Protein AF-A0A963K0U2-F1 (afdb_monomer)

Secondary structure (DSSP, 8-state):
-PPPP-HHHHHHHHHHHHHHHHHHHHHHHHHHSPPPHHHHHHHHHHHHHHHHHHHHHHHHHHHHHHHTS-HHHHIIIIIHHHHHHHHHHHHHHHHHHHHTGGG-SSPPPTTHHHHTTTS--GGGHHHHHHHHHHHHHHHHTTS-HHHHHHHHHHHHHHS----S--

Solvent-accessible surface area (backbone atoms only — not comparable to full-atom values): 9719 Å² total; per-residue (Å²): 129,86,76,81,78,58,64,70,59,54,49,51,52,50,51,31,52,52,38,53,54,50,40,54,49,51,52,52,45,38,72,77,51,76,58,60,67,72,60,47,48,64,64,38,49,65,36,72,67,45,32,58,58,52,49,50,50,58,51,51,66,59,39,61,66,48,60,71,45,58,68,70,56,28,40,63,76,50,48,47,59,46,51,48,53,44,51,55,50,45,52,51,51,50,52,49,41,61,74,43,29,92,79,44,100,56,84,59,64,89,62,51,81,80,44,34,93,82,52,46,63,78,81,47,40,59,48,53,52,47,55,49,50,55,51,49,53,46,65,49,67,83,49,57,68,68,59,55,50,50,52,53,51,49,57,54,61,72,68,62,88,93,79,86,85,128

Sequence (166 aa):
MAQARVAWADLAKGLTIVLVVFGHAVDGVNTAVPLEPWLFDALKLPFGQFRMPLFFFVTGLFAAGSVRRAWPEFADRTLLPLVWVFLVWNVLQYAARMTFAGFANHPADPLEILYFSVQPINVTWFLWALILLYALLRVGRDMPPALLAALTASLAATTLPIDHYA

Nearest PDB structures (foldseek):
  6tfj-assembly1_D  TM=2.235E-01  e=9.831E+00  Bacillus thuringiensis

pLDDT: mean 78.72, std 12.32, range [35.28, 96.0]

Structure (mmCIF, N/CA/C/O backbone):
data_AF-A0A963K0U2-F1
#
_entry.id   AF-A0A963K0U2-F1
#
loop_
_atom_site.group_PDB
_atom_site.id
_atom_site.type_symbol
_atom_site.label_atom_id
_atom_site.label_alt_id
_atom_site.label_comp_id
_atom_site.label_asym_id
_atom_site.label_entity_id
_atom_site.label_seq_id
_atom_site.pdbx_PDB_ins_code
_atom_site.Cartn_x
_atom_site.Cartn_y
_atom_site.Cartn_z
_atom_site.occupancy
_atom_site.B_iso_or_equiv
_atom_site.auth_seq_id
_atom_site.auth_comp_id
_atom_site.auth_asym_id
_atom_site.auth_atom_id
_atom_site.pdbx_PDB_model_num
ATOM 1 N N . MET A 1 1 ? -13.407 20.213 14.738 1.00 37.75 1 MET A N 1
ATOM 2 C CA . MET A 1 1 ? -12.057 20.383 15.319 1.00 37.75 1 MET A CA 1
ATOM 3 C C . MET A 1 1 ? -11.079 19.613 14.447 1.00 37.75 1 MET A C 1
ATOM 5 O O . MET A 1 1 ? -11.331 18.442 14.194 1.00 37.75 1 MET A O 1
ATOM 9 N N . ALA A 1 2 ? -10.050 20.267 13.900 1.00 47.12 2 ALA A N 1
ATOM 10 C CA . ALA A 1 2 ? -9.046 19.590 13.081 1.00 47.12 2 ALA A CA 1
ATOM 11 C C . ALA A 1 2 ? -8.286 18.585 13.957 1.00 47.12 2 ALA A C 1
ATOM 13 O O . ALA A 1 2 ? -7.744 18.955 14.997 1.00 47.12 2 ALA A O 1
ATOM 14 N N . GLN A 1 3 ? -8.299 17.311 13.574 1.00 61.84 3 GLN A N 1
ATOM 15 C CA . GLN A 1 3 ? -7.578 16.275 14.300 1.00 61.84 3 GLN A CA 1
ATOM 16 C C . GLN A 1 3 ? -6.075 16.562 14.215 1.00 61.84 3 GLN A C 1
ATOM 18 O O . GLN A 1 3 ? -5.537 16.712 13.117 1.00 61.84 3 GLN A O 1
ATOM 23 N N . ALA A 1 4 ? -5.415 16.690 15.369 1.00 75.06 4 ALA A N 1
ATOM 24 C CA . ALA A 1 4 ? -3.989 16.984 15.433 1.00 75.06 4 ALA A CA 1
ATOM 25 C C . ALA A 1 4 ? -3.201 15.889 14.699 1.00 75.06 4 ALA A C 1
ATOM 27 O O . ALA A 1 4 ? -3.350 14.699 14.991 1.00 75.06 4 ALA A O 1
ATOM 28 N N . ARG A 1 5 ? -2.397 16.291 13.708 1.00 77.38 5 ARG A N 1
ATOM 29 C CA . ARG A 1 5 ? -1.543 15.366 12.959 1.00 77.38 5 ARG A CA 1
ATOM 30 C C . ARG A 1 5 ? -0.448 14.822 13.866 1.00 77.38 5 ARG A C 1
ATOM 32 O O . ARG A 1 5 ? 0.129 15.549 14.672 1.00 77.38 5 ARG A O 1
ATOM 39 N N . VAL A 1 6 ? -0.148 13.540 13.703 1.00 84.94 6 VAL A N 1
ATOM 40 C CA . VAL A 1 6 ? 0.893 12.854 14.465 1.00 84.94 6 VAL A CA 1
ATOM 41 C C . VAL A 1 6 ? 2.186 12.901 13.650 1.00 84.94 6 VAL A C 1
ATOM 43 O O . VAL A 1 6 ? 2.400 12.073 12.769 1.00 84.94 6 VAL A O 1
ATOM 46 N N . ALA A 1 7 ? 3.043 13.885 13.937 1.00 87.69 7 ALA A N 1
ATOM 47 C CA . ALA A 1 7 ? 4.211 14.210 13.110 1.00 87.69 7 ALA A CA 1
ATOM 48 C C . ALA A 1 7 ? 5.183 13.033 12.901 1.00 87.69 7 ALA A C 1
ATOM 50 O O . ALA A 1 7 ? 5.662 12.820 11.790 1.00 87.69 7 ALA A O 1
ATOM 51 N N . TRP A 1 8 ? 5.441 12.227 13.938 1.00 86.69 8 TRP A N 1
ATOM 52 C CA . TRP A 1 8 ? 6.325 11.060 13.815 1.00 86.69 8 TRP A CA 1
ATOM 53 C C . TRP A 1 8 ? 5.750 9.996 12.867 1.00 86.69 8 TRP A C 1
ATOM 55 O O . TRP A 1 8 ? 6.496 9.327 12.155 1.00 86.69 8 TRP A O 1
ATOM 65 N N . ALA A 1 9 ? 4.423 9.853 12.828 1.00 83.00 9 ALA A N 1
ATOM 66 C CA . ALA A 1 9 ? 3.759 8.876 11.977 1.00 83.00 9 ALA A CA 1
ATOM 67 C C . ALA A 1 9 ? 3.776 9.319 10.512 1.00 83.00 9 ALA A C 1
ATOM 69 O O . ALA A 1 9 ? 3.941 8.491 9.615 1.00 83.00 9 ALA A O 1
ATOM 70 N N . ASP A 1 10 ? 3.653 10.623 10.269 1.00 84.50 10 ASP A N 1
ATOM 71 C CA . ASP A 1 10 ? 3.819 11.202 8.938 1.00 84.50 10 ASP A CA 1
ATOM 72 C C . ASP A 1 10 ? 5.275 11.069 8.457 1.00 84.50 10 ASP A C 1
ATOM 74 O O . ASP A 1 10 ? 5.505 10.685 7.309 1.00 84.50 10 ASP A O 1
ATOM 78 N N . LEU A 1 11 ? 6.261 11.263 9.344 1.00 87.81 11 LEU A N 1
ATOM 79 C CA . LEU A 1 11 ? 7.677 11.024 9.044 1.00 87.81 11 LEU A CA 1
ATOM 80 C C . LEU A 1 11 ? 7.949 9.553 8.689 1.00 87.81 11 LEU A C 1
ATOM 82 O O . LEU A 1 11 ? 8.624 9.277 7.701 1.00 87.81 11 LEU A O 1
ATOM 86 N N . ALA A 1 12 ? 7.392 8.605 9.447 1.00 84.56 12 ALA A N 1
ATOM 87 C CA . ALA A 1 12 ? 7.544 7.177 9.172 1.00 84.56 12 ALA A CA 1
ATOM 88 C C . ALA A 1 12 ? 6.934 6.777 7.813 1.00 84.56 12 ALA A C 1
ATOM 90 O O . ALA A 1 12 ? 7.534 6.009 7.057 1.00 84.56 12 ALA A O 1
ATOM 91 N N . LYS A 1 13 ? 5.774 7.342 7.449 1.00 80.94 13 LYS A N 1
ATOM 92 C CA . LYS A 1 13 ? 5.185 7.169 6.107 1.00 80.94 13 LYS A CA 1
ATOM 93 C C . LYS A 1 13 ? 6.073 7.767 5.014 1.00 80.94 13 LYS A C 1
ATOM 95 O O . LYS A 1 13 ? 6.280 7.139 3.983 1.00 80.94 13 LYS A O 1
ATOM 100 N N . GLY A 1 14 ? 6.632 8.955 5.238 1.00 85.50 14 GLY A N 1
ATOM 101 C CA . GLY A 1 14 ? 7.569 9.572 4.298 1.00 85.50 14 GLY A CA 1
ATOM 102 C C . GLY A 1 14 ? 8.812 8.709 4.078 1.00 85.50 14 GLY A C 1
ATOM 103 O O . GLY A 1 14 ? 9.159 8.399 2.940 1.00 85.50 14 GLY A O 1
ATOM 104 N N . LEU A 1 15 ? 9.433 8.244 5.164 1.00 86.81 15 LEU A N 1
ATOM 105 C CA . LEU A 1 15 ? 10.615 7.386 5.112 1.00 86.81 15 LEU A CA 1
ATOM 106 C C . LEU A 1 15 ? 10.335 6.075 4.368 1.00 86.81 15 LEU A C 1
ATOM 108 O O . LEU A 1 15 ? 11.125 5.660 3.526 1.00 86.81 15 LEU A O 1
ATOM 112 N N . THR A 1 16 ? 9.192 5.440 4.630 1.00 82.44 16 THR A N 1
ATOM 113 C CA . THR A 1 16 ? 8.806 4.206 3.929 1.00 82.44 16 THR A CA 1
ATOM 114 C C . THR A 1 16 ? 8.589 4.429 2.434 1.00 82.44 16 THR A C 1
ATOM 116 O O . THR A 1 16 ? 9.036 3.596 1.650 1.00 82.44 16 THR A O 1
ATOM 119 N N . ILE A 1 17 ? 7.993 5.552 2.014 1.00 83.94 17 ILE A N 1
ATOM 120 C CA . ILE A 1 17 ? 7.869 5.917 0.591 1.00 83.94 17 ILE A CA 1
ATOM 121 C C . ILE A 1 17 ? 9.248 6.115 -0.048 1.00 83.94 17 ILE A C 1
ATOM 123 O O . ILE A 1 17 ? 9.503 5.580 -1.125 1.00 83.94 17 ILE A O 1
ATOM 127 N N . VAL A 1 18 ? 10.158 6.832 0.615 1.00 88.19 18 VAL A N 1
ATOM 128 C CA . VAL A 1 18 ? 11.528 7.031 0.111 1.00 88.19 18 VAL A CA 1
ATOM 129 C C . VAL A 1 18 ? 12.244 5.691 -0.052 1.00 88.19 18 VAL A C 1
ATOM 131 O O . VAL A 1 18 ? 12.832 5.436 -1.101 1.00 88.19 18 VAL A O 1
ATOM 134 N N . LEU A 1 19 ? 12.126 4.799 0.936 1.00 84.88 19 LEU A N 1
ATOM 135 C CA . LEU A 1 19 ? 12.679 3.450 0.851 1.00 84.88 19 LEU A CA 1
ATOM 136 C C . LEU A 1 19 ? 12.076 2.669 -0.329 1.00 84.88 19 LEU A C 1
ATOM 138 O O . LEU A 1 19 ? 12.829 2.025 -1.050 1.00 84.88 19 LEU A O 1
ATOM 142 N N . VAL A 1 20 ? 10.760 2.759 -0.590 1.00 81.94 20 VAL A N 1
ATOM 143 C CA . VAL A 1 20 ? 10.109 2.129 -1.765 1.00 81.94 20 VAL A CA 1
ATOM 144 C C . VAL A 1 20 ? 10.813 2.522 -3.060 1.00 81.94 20 VAL A C 1
ATOM 146 O O . VAL A 1 20 ? 11.213 1.660 -3.842 1.00 81.94 20 VAL A O 1
ATOM 149 N N . VAL A 1 21 ? 10.933 3.829 -3.285 1.00 86.75 21 VAL A N 1
ATOM 150 C CA . VAL A 1 21 ? 11.505 4.376 -4.517 1.00 86.75 21 VAL A CA 1
ATOM 151 C C . VAL A 1 21 ? 12.968 3.970 -4.634 1.00 86.75 21 VAL A C 1
ATOM 153 O O . VAL A 1 21 ? 13.390 3.524 -5.697 1.00 86.75 21 VAL A O 1
ATOM 156 N N . PHE A 1 22 ? 13.714 4.044 -3.531 1.00 88.75 22 PHE A N 1
ATOM 157 C CA . PHE A 1 22 ? 15.116 3.655 -3.483 1.00 88.75 22 PHE A CA 1
ATOM 158 C C . PHE A 1 22 ? 15.336 2.198 -3.910 1.00 88.75 22 PHE A C 1
ATOM 160 O O . PHE A 1 22 ? 16.124 1.952 -4.816 1.00 88.75 22 PHE A O 1
ATOM 167 N N . GLY A 1 23 ? 14.615 1.228 -3.339 1.00 85.25 23 GLY A N 1
ATOM 168 C CA . GLY A 1 23 ? 14.840 -0.175 -3.710 1.00 85.25 23 GLY A CA 1
ATOM 169 C C . GLY A 1 23 ? 14.422 -0.514 -5.140 1.00 85.25 23 GLY A C 1
ATOM 170 O O . GLY A 1 23 ? 15.114 -1.287 -5.793 1.00 85.25 23 GLY A O 1
ATOM 171 N N . HIS A 1 24 ? 13.357 0.103 -5.667 1.00 85.12 24 HIS A N 1
ATOM 172 C CA . HIS A 1 24 ? 12.998 -0.064 -7.081 1.00 85.12 24 HIS A CA 1
ATOM 173 C C . HIS A 1 24 ? 14.019 0.586 -8.023 1.00 85.12 24 HIS A C 1
ATOM 175 O O . HIS A 1 24 ? 14.285 0.048 -9.095 1.00 85.12 24 HIS A O 1
ATOM 181 N N . ALA A 1 25 ? 14.621 1.710 -7.626 1.00 88.94 25 ALA A N 1
ATOM 182 C CA . ALA A 1 25 ? 15.717 2.311 -8.376 1.00 88.94 25 ALA A CA 1
ATOM 183 C C . ALA A 1 25 ? 16.959 1.405 -8.376 1.00 88.94 25 ALA A C 1
ATOM 185 O O . ALA A 1 25 ? 17.556 1.211 -9.430 1.00 88.94 25 ALA A O 1
ATOM 186 N N . VAL A 1 26 ? 17.309 0.799 -7.233 1.00 90.12 26 VAL A N 1
ATOM 187 C CA . VAL A 1 26 ? 18.411 -0.178 -7.129 1.00 90.12 26 VAL A CA 1
ATOM 188 C C . VAL A 1 26 ? 18.154 -1.402 -8.016 1.00 90.12 26 VAL A C 1
ATOM 190 O O . VAL A 1 26 ? 19.053 -1.809 -8.746 1.00 90.12 26 VAL A O 1
ATOM 193 N N . ASP A 1 27 ? 16.931 -1.945 -8.021 1.00 86.75 27 ASP A N 1
ATOM 194 C CA . ASP A 1 27 ? 16.534 -3.034 -8.930 1.00 86.75 27 ASP A CA 1
ATOM 195 C C . ASP A 1 27 ? 16.688 -2.638 -10.405 1.00 86.75 27 ASP A C 1
ATOM 197 O O . ASP A 1 27 ? 17.233 -3.398 -11.209 1.00 86.75 27 ASP A O 1
ATOM 201 N N . GLY A 1 28 ? 16.243 -1.428 -10.758 1.00 86.56 28 GLY A N 1
ATOM 202 C CA . GLY A 1 28 ? 16.371 -0.893 -12.111 1.00 86.56 28 GLY A CA 1
ATOM 203 C C . GLY A 1 28 ? 17.828 -0.740 -12.547 1.00 86.56 28 GLY A C 1
ATOM 204 O O . GLY A 1 28 ? 18.187 -1.177 -13.639 1.00 86.56 28 GLY A O 1
ATOM 205 N N . VAL A 1 29 ? 18.680 -0.180 -11.679 1.00 90.62 29 VAL A N 1
ATOM 206 C CA . VAL A 1 29 ? 20.122 -0.048 -11.938 1.00 90.62 29 VAL A CA 1
ATOM 207 C C . VAL A 1 29 ? 20.755 -1.419 -12.113 1.00 90.62 29 VAL A C 1
ATOM 209 O O . VAL A 1 29 ? 21.404 -1.628 -13.126 1.00 90.62 29 VAL A O 1
ATOM 212 N N . ASN A 1 30 ? 20.511 -2.365 -11.204 1.00 91.62 30 ASN A N 1
ATOM 213 C CA . ASN A 1 30 ? 21.087 -3.709 -11.280 1.00 91.62 30 ASN A CA 1
ATOM 214 C C . ASN A 1 30 ? 20.660 -4.477 -12.544 1.00 91.62 30 ASN A C 1
ATOM 216 O O . ASN A 1 30 ? 21.417 -5.286 -13.069 1.00 91.62 30 ASN A O 1
ATOM 220 N N . THR A 1 31 ? 19.454 -4.211 -13.051 1.00 88.56 31 THR A N 1
ATOM 221 C CA . THR A 1 31 ? 18.971 -4.798 -14.310 1.00 88.56 31 THR A CA 1
ATOM 222 C C . THR A 1 31 ? 19.697 -4.219 -15.530 1.00 88.56 31 THR A C 1
ATOM 224 O O . THR A 1 31 ? 19.951 -4.940 -16.491 1.00 88.56 31 THR A O 1
ATOM 227 N N . ALA A 1 32 ? 20.022 -2.922 -15.513 1.00 90.31 32 ALA A N 1
ATOM 228 C CA . ALA A 1 32 ? 20.692 -2.240 -16.623 1.00 90.31 32 ALA A CA 1
ATOM 229 C C . ALA A 1 32 ? 22.223 -2.398 -16.589 1.00 90.31 32 ALA A C 1
ATOM 231 O O . ALA A 1 32 ? 22.861 -2.550 -17.629 1.00 90.31 32 ALA A O 1
ATOM 232 N N . VAL A 1 33 ? 22.804 -2.340 -15.393 1.00 93.25 33 VAL A N 1
ATOM 233 C CA . VAL A 1 33 ? 24.231 -2.467 -15.101 1.00 93.25 33 VAL A CA 1
ATOM 234 C C . VAL A 1 33 ? 24.358 -3.324 -13.839 1.00 93.25 33 VAL A C 1
ATOM 236 O O . VAL A 1 33 ? 24.144 -2.807 -12.739 1.00 93.25 33 VAL A O 1
ATOM 239 N N . PRO A 1 34 ? 24.681 -4.624 -13.979 1.00 93.38 34 PRO A N 1
ATOM 240 C CA . PRO A 1 34 ? 24.797 -5.525 -12.840 1.00 93.38 34 PRO A CA 1
ATOM 241 C C . PRO A 1 34 ? 25.764 -4.975 -11.791 1.00 93.38 34 PRO A C 1
ATOM 243 O O . PRO A 1 34 ? 26.919 -4.670 -12.092 1.00 93.38 34 PRO A O 1
ATOM 246 N N . LEU A 1 35 ? 25.266 -4.819 -10.566 1.00 92.81 35 LEU A N 1
ATOM 247 C CA . LEU A 1 35 ? 26.067 -4.416 -9.420 1.00 92.81 35 LEU A CA 1
ATOM 248 C C . LEU A 1 35 ? 26.795 -5.638 -8.858 1.00 92.81 35 LEU A C 1
ATOM 250 O O . LEU A 1 35 ? 26.316 -6.768 -8.954 1.00 92.81 35 LEU A O 1
ATOM 254 N N . GLU A 1 36 ? 27.932 -5.402 -8.208 1.00 96.00 36 GLU A N 1
ATOM 255 C CA . GLU A 1 36 ? 28.585 -6.439 -7.410 1.00 96.00 36 GLU A CA 1
ATOM 256 C C . GLU A 1 36 ? 27.614 -6.981 -6.339 1.00 96.00 36 GLU A C 1
ATOM 258 O O . GLU A 1 36 ? 26.947 -6.173 -5.677 1.00 96.00 36 GLU A O 1
ATOM 263 N N . PRO A 1 37 ? 27.542 -8.309 -6.109 1.00 92.19 37 PRO A N 1
ATOM 264 C CA . PRO A 1 37 ? 26.543 -8.910 -5.220 1.00 92.19 37 PRO A CA 1
ATOM 265 C C . PRO A 1 37 ? 26.513 -8.300 -3.815 1.00 92.19 37 PRO A C 1
ATOM 267 O O . PRO A 1 37 ? 25.451 -7.950 -3.308 1.00 92.19 37 PRO A O 1
ATOM 270 N N . TRP A 1 38 ? 27.686 -8.067 -3.219 1.00 93.25 38 TRP A N 1
ATOM 271 C CA . TRP A 1 38 ? 27.798 -7.477 -1.881 1.00 93.25 38 TRP A CA 1
ATOM 272 C C . TRP A 1 38 ? 27.231 -6.051 -1.811 1.00 93.25 38 TRP A C 1
ATOM 274 O O . TRP A 1 38 ? 26.655 -5.658 -0.796 1.00 93.25 38 TRP A O 1
ATOM 284 N N . LEU A 1 39 ? 27.383 -5.268 -2.885 1.00 91.56 39 LEU A N 1
ATOM 285 C CA . LEU A 1 39 ? 26.882 -3.900 -2.965 1.00 91.56 39 LEU A CA 1
ATOM 286 C C . LEU A 1 39 ? 25.368 -3.905 -3.171 1.00 91.56 39 LEU A C 1
ATOM 288 O O . LEU A 1 39 ? 24.659 -3.149 -2.509 1.00 91.56 39 LEU A O 1
ATOM 292 N N . PHE A 1 40 ? 24.870 -4.771 -4.055 1.00 90.00 40 PHE A N 1
ATOM 293 C CA . PHE A 1 40 ? 23.436 -4.948 -4.254 1.00 90.00 40 PHE A CA 1
ATOM 294 C C . PHE A 1 40 ? 22.743 -5.344 -2.946 1.00 90.00 40 PHE A C 1
ATOM 296 O O . PHE A 1 40 ? 21.782 -4.685 -2.547 1.00 90.00 40 PHE A O 1
ATOM 303 N N . ASP A 1 41 ? 23.277 -6.339 -2.237 1.00 87.75 41 A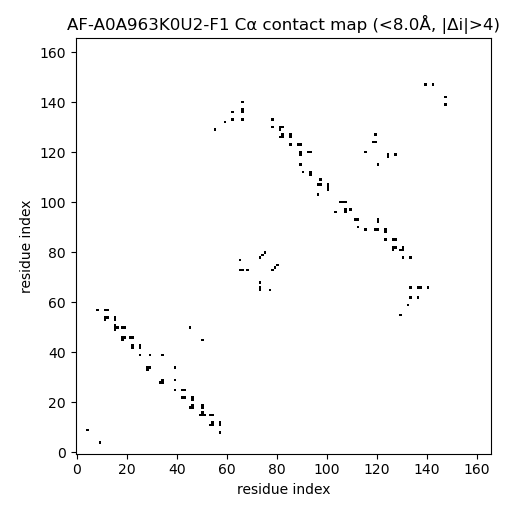SP A N 1
ATOM 304 C CA . ASP A 1 41 ? 22.729 -6.814 -0.967 1.00 87.75 41 ASP A CA 1
ATOM 305 C C . ASP A 1 41 ? 22.762 -5.727 0.111 1.00 87.75 41 ASP A C 1
ATOM 307 O O . ASP A 1 41 ? 21.757 -5.499 0.787 1.00 87.75 41 ASP A O 1
ATOM 311 N N . ALA A 1 42 ? 23.868 -4.984 0.231 1.00 87.62 42 ALA A N 1
ATOM 312 C CA . ALA A 1 42 ? 23.976 -3.876 1.180 1.00 87.62 42 ALA A CA 1
ATOM 313 C C . ALA A 1 42 ? 22.935 -2.771 0.918 1.00 87.62 42 ALA A C 1
ATOM 315 O O . ALA A 1 42 ? 22.349 -2.231 1.859 1.00 87.62 42 ALA A O 1
ATOM 316 N N . LEU A 1 43 ? 22.662 -2.454 -0.353 1.00 86.88 43 LEU A N 1
ATOM 317 C CA . LEU A 1 43 ? 21.648 -1.470 -0.745 1.00 86.88 43 LEU A CA 1
ATOM 318 C C . LEU A 1 43 ? 20.216 -2.020 -0.580 1.00 86.88 43 LEU A C 1
ATOM 320 O O . LEU A 1 43 ? 19.300 -1.276 -0.228 1.00 86.88 43 LEU A O 1
ATOM 324 N N . LYS A 1 44 ? 20.002 -3.324 -0.781 1.00 82.81 44 LYS A N 1
ATOM 325 C CA . LYS A 1 44 ? 18.697 -3.995 -0.640 1.00 82.81 44 LYS A CA 1
ATOM 326 C C . LYS A 1 44 ? 18.299 -4.300 0.798 1.00 82.81 44 LYS A C 1
ATOM 328 O O . LYS A 1 44 ? 17.102 -4.335 1.091 1.00 82.81 44 LYS A O 1
ATOM 333 N N . LEU A 1 45 ? 19.253 -4.504 1.699 1.00 76.94 45 LEU A N 1
ATOM 334 C CA . LEU A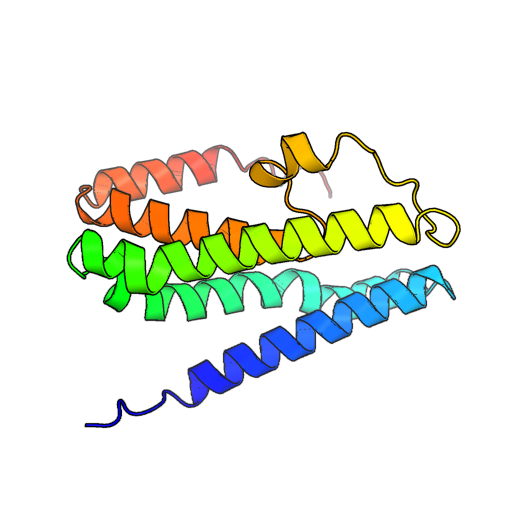 1 45 ? 18.998 -4.857 3.095 1.00 76.94 45 LEU A CA 1
ATOM 335 C C . LEU A 1 45 ? 18.017 -3.891 3.803 1.00 76.94 45 LEU A C 1
ATOM 337 O O . LEU A 1 45 ? 16.997 -4.361 4.322 1.00 76.94 45 LEU A O 1
ATOM 341 N N . PRO A 1 46 ? 18.220 -2.554 3.783 1.00 70.00 46 PRO A N 1
ATOM 342 C CA . PRO A 1 46 ? 17.278 -1.620 4.404 1.00 70.00 46 PRO A CA 1
ATOM 343 C C . PRO A 1 46 ? 15.910 -1.589 3.703 1.00 70.00 46 PRO A C 1
ATOM 345 O O . PRO A 1 46 ? 14.891 -1.305 4.338 1.00 70.00 46 PRO A O 1
ATOM 348 N N . PHE A 1 47 ? 15.860 -1.914 2.408 1.00 67.00 47 PHE A N 1
ATOM 349 C CA . PHE A 1 47 ? 14.623 -1.975 1.633 1.00 67.00 47 PHE A CA 1
ATOM 350 C C . PHE A 1 47 ? 13.748 -3.174 2.008 1.00 67.00 47 PHE A C 1
ATOM 352 O O . PHE A 1 47 ? 12.551 -3.004 2.251 1.00 67.00 47 PHE A O 1
ATOM 359 N N . GLY A 1 48 ? 14.334 -4.374 2.048 1.00 64.12 48 GLY A N 1
ATOM 360 C CA . GLY A 1 48 ? 13.599 -5.614 2.296 1.00 64.12 48 GLY A CA 1
ATOM 361 C C . GLY A 1 48 ? 13.059 -5.710 3.722 1.00 64.12 48 GLY A C 1
ATOM 362 O O . GLY A 1 48 ? 11.923 -6.132 3.924 1.00 64.12 48 GLY A O 1
ATOM 363 N N . GLN A 1 49 ? 13.847 -5.277 4.710 1.00 64.31 49 GLN A N 1
ATOM 364 C CA . GLN A 1 49 ? 13.551 -5.526 6.124 1.00 64.31 49 GLN A CA 1
ATOM 365 C C . GLN A 1 49 ? 12.667 -4.457 6.780 1.00 64.31 49 GLN A C 1
ATOM 367 O O . GLN A 1 49 ? 11.846 -4.797 7.625 1.00 64.31 49 GLN A O 1
ATOM 372 N N . PHE A 1 50 ? 12.787 -3.175 6.416 1.00 65.69 50 PHE A N 1
ATOM 373 C CA . PHE A 1 50 ? 12.152 -2.103 7.201 1.00 65.69 50 PHE A CA 1
ATOM 374 C C . PHE A 1 50 ? 10.888 -1.522 6.576 1.00 65.69 50 PHE A C 1
ATOM 376 O O . PHE A 1 50 ? 9.948 -1.184 7.295 1.00 65.69 50 PHE A O 1
ATOM 383 N N . ARG A 1 51 ? 10.828 -1.418 5.245 1.00 70.25 51 ARG A N 1
ATOM 384 C CA . ARG A 1 51 ? 9.734 -0.730 4.543 1.00 70.25 51 ARG A CA 1
ATOM 385 C C . ARG A 1 51 ? 8.365 -1.327 4.872 1.00 70.25 51 ARG A C 1
ATOM 387 O O . ARG A 1 51 ? 7.451 -0.591 5.238 1.00 70.25 51 ARG A O 1
ATOM 394 N N . MET A 1 52 ? 8.220 -2.642 4.717 1.00 69.94 52 MET A N 1
ATOM 395 C CA . MET A 1 52 ? 6.923 -3.307 4.874 1.00 69.94 52 MET A CA 1
ATOM 396 C C . MET A 1 52 ? 6.493 -3.366 6.338 1.00 69.94 52 MET A C 1
ATOM 398 O O . MET A 1 52 ? 5.393 -2.891 6.623 1.00 69.94 52 MET A O 1
ATOM 402 N N . PRO A 1 53 ? 7.330 -3.836 7.288 1.00 71.69 53 PRO A N 1
ATOM 403 C CA . PRO A 1 53 ? 6.918 -3.900 8.688 1.00 71.69 53 PRO A CA 1
ATOM 404 C C . PRO A 1 53 ? 6.601 -2.522 9.268 1.00 71.69 53 PRO A C 1
ATOM 406 O O . PRO A 1 53 ? 5.593 -2.375 9.953 1.00 71.69 53 PRO A O 1
ATOM 409 N N . LEU A 1 54 ? 7.393 -1.491 8.944 1.00 73.25 54 LEU A N 1
ATOM 410 C CA . LEU A 1 54 ? 7.151 -0.136 9.440 1.00 73.25 54 LEU A CA 1
ATOM 411 C C . LEU A 1 54 ? 5.853 0.452 8.876 1.00 73.25 54 LEU A C 1
ATOM 413 O O . LEU A 1 54 ? 5.074 1.044 9.622 1.00 73.25 54 LEU A O 1
ATOM 417 N N . PHE A 1 55 ? 5.577 0.263 7.582 1.00 73.38 55 PHE A N 1
ATOM 418 C CA . PHE A 1 55 ? 4.334 0.756 6.988 1.00 73.38 55 PHE A CA 1
ATOM 419 C C . PHE A 1 55 ? 3.110 0.038 7.572 1.00 73.38 55 PHE A C 1
ATOM 421 O O . PHE A 1 55 ? 2.121 0.693 7.917 1.00 73.38 55 PHE A O 1
ATOM 428 N N . PHE A 1 56 ? 3.171 -1.289 7.737 1.00 75.69 56 PHE A N 1
ATOM 429 C CA . PHE A 1 56 ? 2.094 -2.055 8.370 1.00 75.69 56 PHE A CA 1
ATOM 430 C C . PHE A 1 56 ? 1.901 -1.674 9.834 1.00 75.69 56 PHE A C 1
ATOM 432 O O . PHE A 1 56 ? 0.762 -1.506 10.258 1.00 75.69 56 PHE A O 1
ATOM 439 N N . PHE A 1 57 ? 2.982 -1.460 10.584 1.00 80.38 57 PHE A N 1
ATOM 440 C CA . PHE A 1 57 ? 2.920 -1.004 11.970 1.00 80.38 57 PHE A CA 1
ATOM 441 C C . PHE A 1 57 ? 2.207 0.346 12.082 1.00 80.38 57 PHE A C 1
ATOM 443 O O . PHE A 1 57 ? 1.222 0.481 12.810 1.00 80.38 57 PHE A O 1
ATOM 450 N N . VAL A 1 58 ? 2.643 1.335 11.294 1.00 78.75 58 VAL A N 1
ATOM 451 C CA . VAL A 1 58 ? 2.024 2.665 11.281 1.00 78.75 58 VAL A CA 1
ATOM 452 C C . VAL A 1 58 ? 0.565 2.573 10.835 1.00 78.75 58 VAL A C 1
ATOM 454 O O . VAL A 1 58 ? -0.302 3.182 11.456 1.00 78.75 58 VAL A O 1
ATOM 457 N N . THR A 1 59 ? 0.257 1.785 9.803 1.00 78.31 59 THR A N 1
ATOM 458 C CA . THR A 1 59 ? -1.123 1.634 9.320 1.00 78.31 59 THR A CA 1
ATOM 459 C C . THR A 1 59 ? -2.017 0.925 10.338 1.00 78.31 59 THR A C 1
ATOM 461 O O . THR A 1 59 ? -3.153 1.349 10.541 1.00 78.31 59 THR A O 1
ATOM 464 N N . GLY A 1 60 ? -1.504 -0.093 11.032 1.00 78.31 60 GLY A N 1
ATOM 465 C CA . GLY A 1 60 ? -2.202 -0.811 12.099 1.00 78.31 60 GLY A CA 1
ATOM 466 C C . GLY A 1 60 ? -2.556 0.086 13.287 1.00 78.31 60 GLY A C 1
ATOM 467 O O . GLY A 1 60 ? -3.671 0.008 13.804 1.00 78.31 60 GLY A O 1
ATOM 468 N N . LEU A 1 61 ? -1.670 1.014 13.662 1.00 78.06 61 LEU A N 1
ATOM 469 C CA . LEU A 1 61 ? -1.949 1.989 14.724 1.00 78.06 61 LEU A CA 1
ATOM 470 C C . LEU A 1 61 ? -3.155 2.883 14.402 1.00 78.06 61 LEU A C 1
ATOM 472 O O . LEU A 1 61 ? -3.981 3.147 15.276 1.00 78.06 61 LEU A O 1
ATOM 476 N N . PHE A 1 62 ? -3.312 3.306 13.145 1.00 75.81 62 PHE A N 1
ATOM 477 C CA . PHE A 1 62 ? -4.490 4.071 12.716 1.00 75.81 62 PHE A CA 1
ATOM 478 C C . PHE A 1 62 ? -5.709 3.188 12.414 1.00 75.81 62 PHE A C 1
ATOM 480 O O . PHE A 1 62 ? -6.842 3.680 12.411 1.00 75.81 62 PHE A O 1
ATOM 487 N N . ALA A 1 63 ? -5.512 1.883 12.206 1.00 80.44 63 ALA A N 1
ATOM 488 C CA . ALA A 1 63 ? -6.594 0.949 11.929 1.00 80.44 63 ALA A CA 1
ATOM 489 C C . ALA A 1 63 ? -7.520 0.748 13.136 1.00 80.44 63 ALA A C 1
ATOM 491 O O . ALA A 1 63 ? -8.731 0.620 12.952 1.00 80.44 63 ALA A O 1
ATOM 492 N N . ALA A 1 64 ? -6.987 0.803 14.362 1.00 75.94 64 ALA A N 1
ATOM 493 C CA . ALA A 1 64 ? -7.759 0.622 15.595 1.00 75.94 64 ALA A CA 1
ATOM 494 C C . ALA A 1 64 ? -8.962 1.581 15.703 1.00 75.94 64 ALA A C 1
ATOM 496 O O . ALA A 1 64 ? -10.054 1.176 16.110 1.00 75.94 64 ALA A O 1
ATOM 497 N N . GLY A 1 65 ? -8.791 2.844 15.294 1.00 78.62 65 GLY A N 1
ATOM 498 C CA . GLY A 1 65 ? -9.878 3.826 15.265 1.00 78.62 65 GLY A CA 1
ATOM 499 C C . GLY A 1 65 ? -10.913 3.533 14.176 1.00 78.62 65 GLY A C 1
ATOM 500 O O . GLY A 1 65 ? -12.116 3.637 14.412 1.00 78.62 65 GLY A O 1
ATOM 501 N N . SER A 1 66 ? -10.460 3.113 12.995 1.00 81.31 66 SER A N 1
ATOM 502 C CA . SER A 1 66 ? -11.335 2.805 11.858 1.00 81.31 66 SER A CA 1
ATOM 503 C C . SER A 1 66 ? -12.178 1.547 12.092 1.00 81.31 66 SER A C 1
ATOM 505 O O . SER A 1 66 ? -13.371 1.541 11.795 1.00 81.31 66 SER A O 1
ATOM 507 N N . VAL A 1 67 ? -11.597 0.502 12.686 1.00 84.81 67 VAL A N 1
ATOM 508 C CA . VAL A 1 67 ? -12.250 -0.797 12.939 1.00 84.81 67 VAL A CA 1
ATOM 509 C C . VAL A 1 67 ? -13.359 -0.708 14.001 1.00 84.81 67 VAL A C 1
ATOM 511 O O . VAL A 1 67 ? -14.291 -1.515 14.002 1.00 84.81 67 VAL A O 1
ATOM 514 N N . ARG A 1 68 ? -13.313 0.298 14.882 1.00 84.81 68 ARG A N 1
ATOM 515 C CA . ARG A 1 68 ? -14.353 0.546 15.897 1.00 84.81 68 ARG A CA 1
ATOM 516 C C . ARG A 1 68 ? -15.658 1.117 15.331 1.00 84.81 68 ARG A C 1
ATOM 518 O O . ARG A 1 68 ? -16.682 1.011 16.002 1.00 84.81 68 ARG A O 1
ATOM 525 N N . ARG A 1 69 ? -15.642 1.689 14.122 1.00 86.06 69 ARG A N 1
ATOM 526 C CA . ARG A 1 69 ? -16.828 2.276 13.473 1.00 86.06 69 ARG A CA 1
ATOM 527 C C . ARG A 1 69 ? -17.909 1.227 13.178 1.00 86.06 69 ARG A C 1
ATOM 529 O O . ARG A 1 69 ? -17.610 0.039 12.995 1.00 86.06 69 ARG A O 1
ATOM 536 N N . ALA A 1 70 ? -19.164 1.670 13.070 1.00 88.88 70 ALA A N 1
ATOM 537 C CA . ALA A 1 70 ? -20.274 0.826 12.618 1.00 88.88 70 ALA A CA 1
ATOM 538 C C . ALA A 1 70 ? -19.967 0.204 11.242 1.00 88.88 70 ALA A C 1
ATOM 540 O O . ALA A 1 70 ? -19.180 0.755 10.473 1.00 88.88 70 ALA A O 1
ATOM 541 N N . TRP A 1 71 ? -20.553 -0.959 10.934 1.00 88.31 71 TRP A N 1
ATOM 542 C CA . TRP A 1 71 ? -20.214 -1.707 9.712 1.00 88.31 71 TRP A CA 1
ATOM 543 C C . TRP A 1 71 ? -20.348 -0.882 8.420 1.00 88.31 71 TRP A C 1
ATOM 545 O O . TRP A 1 71 ? -19.374 -0.844 7.666 1.00 88.31 71 TRP A O 1
ATOM 555 N N . PRO A 1 72 ? -21.461 -0.153 8.187 1.00 90.44 72 PRO A N 1
ATOM 556 C CA . PRO A 1 72 ? -21.612 0.641 6.967 1.00 90.44 72 PRO A CA 1
ATOM 557 C C . PRO A 1 72 ? -20.552 1.740 6.863 1.00 90.44 72 PRO A C 1
ATOM 559 O O . PRO A 1 72 ? -19.970 1.953 5.807 1.00 90.44 72 PRO A O 1
ATOM 562 N N . GLU A 1 73 ? -20.238 2.388 7.985 1.00 90.94 73 GLU A N 1
ATOM 563 C CA . GLU A 1 73 ? -19.264 3.477 8.028 1.00 90.94 73 GLU A CA 1
ATOM 564 C C . GLU A 1 73 ? -17.823 2.981 7.827 1.00 90.94 73 GLU A C 1
ATOM 566 O O . GLU A 1 73 ? -17.006 3.645 7.193 1.00 90.94 73 GLU A O 1
ATOM 571 N N . PHE A 1 74 ? -17.486 1.804 8.352 1.00 89.00 74 PHE A N 1
ATOM 572 C CA . PHE A 1 74 ? -16.184 1.180 8.123 1.00 89.00 74 PHE A CA 1
ATOM 573 C C . PHE A 1 74 ? -16.001 0.743 6.668 1.00 89.00 74 PHE A C 1
ATOM 575 O O . PHE A 1 74 ? -14.935 0.973 6.089 1.00 89.00 74 PHE A O 1
ATOM 582 N N . ALA A 1 75 ? -17.036 0.138 6.080 1.00 90.50 75 ALA A N 1
ATOM 583 C CA . ALA A 1 75 ? -17.017 -0.244 4.678 1.00 90.50 75 ALA A CA 1
ATOM 584 C C . ALA A 1 75 ? -16.806 0.992 3.792 1.00 90.50 75 ALA A C 1
ATOM 586 O O . ALA A 1 75 ? -15.863 1.017 3.010 1.00 90.50 75 ALA A O 1
ATOM 587 N N . ASP A 1 76 ? -17.599 2.043 3.992 1.00 92.44 76 ASP A N 1
ATOM 588 C CA . ASP A 1 76 ? -17.574 3.264 3.180 1.00 92.44 76 ASP A CA 1
ATOM 589 C C . ASP A 1 76 ? -16.293 4.095 3.343 1.00 92.44 76 ASP A C 1
ATOM 591 O O . ASP A 1 76 ? -15.693 4.540 2.368 1.00 92.44 76 ASP A O 1
ATOM 595 N N . ARG A 1 77 ? -15.804 4.269 4.576 1.00 87.50 77 ARG A N 1
ATOM 596 C CA . ARG A 1 77 ? -14.695 5.200 4.861 1.00 87.50 77 ARG A CA 1
ATOM 597 C C . ARG A 1 77 ? -13.323 4.539 4.901 1.00 87.50 77 ARG A C 1
ATOM 599 O O . ARG A 1 77 ? -12.329 5.219 5.155 1.00 87.50 77 ARG A O 1
ATOM 606 N N . THR A 1 78 ? -13.237 3.217 4.765 1.00 89.06 78 THR A N 1
ATOM 607 C CA . THR A 1 78 ? -11.962 2.493 4.905 1.00 89.06 78 THR A CA 1
ATOM 608 C C . THR A 1 78 ? -11.808 1.385 3.874 1.00 89.06 78 THR A C 1
ATOM 610 O O . THR A 1 78 ? -10.857 1.440 3.100 1.00 89.06 78 THR A O 1
ATOM 613 N N . LEU A 1 79 ? -12.723 0.413 3.809 1.00 89.56 79 LEU A N 1
ATOM 614 C CA . LEU A 1 79 ? -12.561 -0.712 2.879 1.00 89.56 79 LEU A CA 1
ATOM 615 C C . LEU A 1 79 ? -12.817 -0.328 1.419 1.00 89.56 79 LEU A C 1
ATOM 617 O O . LEU A 1 79 ? -11.982 -0.619 0.570 1.00 89.56 79 LEU A O 1
ATOM 621 N N . LEU A 1 80 ? -13.937 0.330 1.117 1.00 92.75 80 LEU A N 1
ATOM 622 C CA . LEU A 1 80 ? -14.323 0.681 -0.250 1.00 92.75 80 LEU A CA 1
ATOM 623 C C . LEU A 1 80 ? -13.290 1.572 -0.951 1.00 92.75 80 LEU A C 1
ATOM 625 O O . LEU A 1 80 ? -12.954 1.253 -2.086 1.00 92.75 80 LEU A O 1
ATOM 629 N N . PRO A 1 81 ? -12.702 2.604 -0.314 1.00 92.75 81 PRO A N 1
ATOM 630 C CA . PRO A 1 81 ? -11.627 3.376 -0.929 1.00 92.75 81 PRO A CA 1
ATOM 631 C C . PRO A 1 81 ? -10.396 2.523 -1.261 1.00 92.75 81 PRO A C 1
ATOM 633 O O . PRO A 1 81 ? -9.817 2.680 -2.332 1.00 92.75 81 PRO A O 1
ATOM 636 N N . LEU A 1 82 ? -10.008 1.594 -0.377 1.00 90.00 82 LEU A N 1
ATOM 637 C CA . LEU A 1 82 ? -8.874 0.696 -0.620 1.00 90.00 82 LEU A CA 1
ATOM 638 C C . LEU A 1 82 ? -9.160 -0.271 -1.771 1.00 90.00 82 LEU A C 1
ATOM 640 O O . LEU A 1 82 ? -8.325 -0.421 -2.660 1.00 90.00 82 LEU A O 1
ATOM 644 N N . VAL A 1 83 ? -10.344 -0.889 -1.774 1.00 90.06 83 VAL A N 1
ATOM 645 C CA . VAL A 1 83 ? -10.790 -1.804 -2.834 1.00 90.06 83 VAL A CA 1
ATOM 646 C C . VAL A 1 83 ? -10.903 -1.063 -4.162 1.00 90.06 83 VAL A C 1
ATOM 648 O O . VAL A 1 83 ? -10.400 -1.546 -5.168 1.00 90.06 83 VAL A O 1
ATOM 651 N N . TRP A 1 84 ? -11.492 0.131 -4.171 1.00 92.25 84 TRP A N 1
ATOM 652 C CA . TRP A 1 84 ? -11.607 0.969 -5.361 1.00 92.25 84 TRP A CA 1
ATOM 653 C C . TRP A 1 84 ? -10.239 1.268 -5.974 1.00 92.25 84 TRP A C 1
ATOM 655 O O . TRP A 1 84 ? -10.014 0.970 -7.145 1.00 92.25 84 TRP A O 1
ATOM 665 N N . VAL A 1 85 ? -9.302 1.794 -5.177 1.00 91.56 85 VAL A N 1
ATOM 666 C CA . VAL A 1 85 ? -7.945 2.101 -5.654 1.00 91.56 85 VAL A CA 1
ATOM 667 C C . VAL A 1 85 ? -7.235 0.829 -6.119 1.00 91.56 85 VAL A C 1
ATOM 669 O O . VAL A 1 85 ? -6.581 0.846 -7.159 1.00 91.56 85 VAL A O 1
ATOM 672 N N . PHE A 1 86 ? -7.395 -0.285 -5.400 1.00 89.44 86 PHE A N 1
ATOM 673 C CA . PHE A 1 86 ? -6.833 -1.575 -5.789 1.00 89.44 86 PHE A CA 1
ATOM 674 C C . PHE A 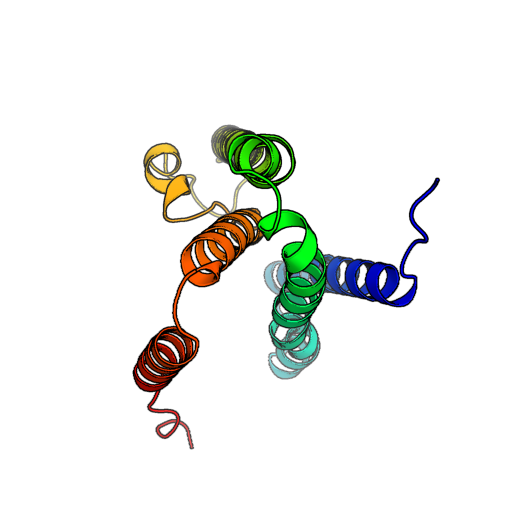1 86 ? -7.349 -2.040 -7.157 1.00 89.44 86 PHE A C 1
ATOM 676 O O . PHE A 1 86 ? -6.542 -2.380 -8.022 1.00 89.44 86 PHE A O 1
ATOM 683 N N . LEU A 1 87 ? -8.666 -2.026 -7.378 1.00 89.69 87 LEU A N 1
ATOM 684 C CA . LEU A 1 87 ? -9.281 -2.471 -8.629 1.00 89.69 87 LEU A CA 1
ATOM 685 C C . LEU A 1 87 ? -8.891 -1.566 -9.798 1.00 89.69 87 LEU A C 1
ATOM 687 O O . LEU A 1 87 ? -8.385 -2.052 -10.808 1.00 89.69 87 LEU A O 1
ATOM 691 N N . VAL A 1 88 ? -9.072 -0.251 -9.648 1.00 91.44 88 VAL A N 1
ATOM 692 C CA . VAL A 1 88 ? -8.768 0.725 -10.704 1.00 91.44 88 VAL A CA 1
ATOM 693 C C . VAL A 1 88 ? -7.304 0.639 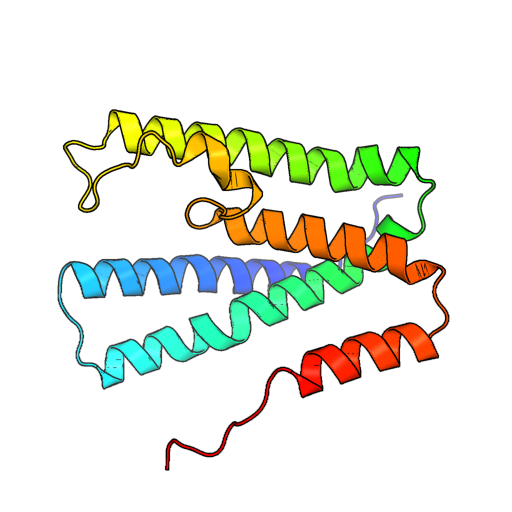-11.112 1.00 91.44 88 VAL A C 1
ATOM 695 O O . VAL A 1 88 ? -6.996 0.605 -12.302 1.00 91.44 88 VAL A O 1
ATOM 698 N N . TRP A 1 89 ? -6.393 0.566 -10.139 1.00 89.50 89 TRP A N 1
ATOM 699 C CA . TRP A 1 89 ? -4.970 0.532 -10.448 1.00 89.50 89 TRP A CA 1
ATOM 700 C C . TRP A 1 89 ? -4.530 -0.801 -11.055 1.00 89.50 89 TRP A C 1
ATOM 702 O O . TRP A 1 89 ? -3.703 -0.790 -11.960 1.00 89.50 89 TRP A O 1
ATOM 712 N N . ASN A 1 90 ? -5.093 -1.940 -10.632 1.00 86.81 90 ASN A N 1
ATOM 713 C CA . ASN A 1 90 ? -4.810 -3.226 -11.285 1.00 86.81 90 ASN A CA 1
ATOM 714 C C . ASN A 1 90 ? -5.283 -3.232 -12.741 1.00 86.81 90 ASN A C 1
ATOM 716 O O . ASN A 1 90 ? -4.525 -3.646 -13.614 1.00 86.81 90 ASN A O 1
ATOM 720 N N . VAL A 1 91 ? -6.483 -2.712 -13.019 1.00 87.19 91 VAL A N 1
ATOM 721 C CA . VAL A 1 91 ? -6.994 -2.590 -14.393 1.00 87.19 91 VAL A CA 1
ATOM 722 C C . VAL A 1 91 ? -6.095 -1.678 -15.226 1.00 87.19 91 VAL A C 1
ATOM 724 O O . VAL A 1 91 ? -5.725 -2.039 -16.341 1.00 87.19 91 VAL A O 1
ATOM 727 N N . LEU A 1 92 ? -5.692 -0.526 -14.683 1.00 88.62 92 LEU A N 1
ATOM 728 C CA . LEU A 1 92 ? -4.814 0.410 -15.383 1.00 88.62 92 LEU A CA 1
ATOM 729 C C . LEU A 1 92 ? -3.429 -0.196 -15.659 1.00 88.62 92 LEU A C 1
ATOM 731 O O . LEU A 1 92 ? -2.912 -0.066 -16.765 1.00 88.62 92 LEU A O 1
ATOM 735 N N . GLN A 1 93 ? -2.843 -0.888 -14.679 1.00 83.81 93 GLN A N 1
ATOM 736 C CA . GLN A 1 93 ? -1.552 -1.570 -14.816 1.00 83.81 93 GLN A CA 1
ATOM 737 C C . GLN A 1 93 ? -1.617 -2.699 -15.846 1.00 83.81 93 GLN A C 1
ATOM 739 O O . GLN A 1 93 ? -0.715 -2.818 -16.672 1.00 83.81 93 GLN A O 1
ATOM 744 N N . TYR A 1 94 ? -2.680 -3.505 -15.819 1.00 84.81 94 TYR A N 1
ATOM 745 C CA . TYR A 1 94 ? -2.916 -4.558 -16.803 1.00 84.81 94 TYR A CA 1
ATOM 746 C C . TYR A 1 94 ? -3.054 -3.971 -18.212 1.00 84.81 94 TYR A C 1
ATOM 748 O O . TYR A 1 94 ? -2.355 -4.396 -19.131 1.00 84.81 94 TYR A O 1
ATOM 756 N N . ALA A 1 95 ? -3.882 -2.933 -18.374 1.00 86.00 95 ALA A N 1
ATOM 757 C CA . ALA A 1 95 ? -4.047 -2.244 -19.650 1.00 86.00 95 ALA A CA 1
ATOM 758 C C . ALA A 1 95 ? -2.714 -1.671 -20.159 1.00 86.00 95 ALA A C 1
ATOM 760 O O . ALA A 1 95 ? -2.360 -1.872 -21.321 1.00 86.00 95 ALA A O 1
ATOM 761 N N . ALA A 1 96 ? -1.937 -1.015 -19.293 1.00 85.31 96 ALA A N 1
ATOM 762 C CA . ALA A 1 96 ? -0.620 -0.495 -19.644 1.00 85.31 96 ALA A CA 1
ATOM 763 C C . ALA A 1 96 ? 0.337 -1.619 -20.075 1.00 85.31 96 ALA A C 1
ATOM 765 O O . ALA A 1 96 ? 0.954 -1.518 -21.132 1.00 85.31 96 ALA A O 1
ATOM 766 N N . ARG A 1 97 ? 0.420 -2.721 -19.320 1.00 80.38 97 ARG A N 1
ATOM 767 C CA . ARG A 1 97 ? 1.254 -3.881 -19.677 1.00 80.38 97 ARG A CA 1
ATOM 768 C C . ARG A 1 97 ? 0.874 -4.473 -21.026 1.00 80.38 97 ARG A C 1
ATOM 770 O O . ARG A 1 97 ? 1.761 -4.753 -21.820 1.00 80.38 97 ARG A O 1
ATOM 777 N N . MET A 1 98 ? -0.419 -4.618 -21.297 1.00 82.56 98 MET A N 1
ATOM 778 C CA . MET A 1 98 ? -0.904 -5.168 -22.560 1.00 82.56 98 MET A CA 1
ATOM 779 C C . MET A 1 98 ? -0.598 -4.235 -23.740 1.00 82.56 98 MET A C 1
ATOM 781 O O . MET A 1 98 ? -0.180 -4.689 -24.801 1.00 82.56 98 MET A O 1
ATOM 785 N N . THR A 1 99 ? -0.734 -2.920 -23.542 1.00 84.12 99 THR A N 1
ATOM 786 C CA . THR A 1 99 ? -0.469 -1.910 -24.584 1.00 84.12 99 THR A CA 1
ATOM 787 C C . THR A 1 99 ? 1.026 -1.776 -24.890 1.00 84.12 99 THR A C 1
ATOM 789 O O . THR A 1 99 ? 1.414 -1.631 -26.046 1.00 84.12 99 THR A O 1
ATOM 792 N N . PHE A 1 100 ? 1.880 -1.853 -23.865 1.00 80.31 100 PHE A N 1
ATOM 793 C CA . PHE A 1 100 ? 3.336 -1.723 -23.991 1.00 80.31 100 PHE A CA 1
ATOM 794 C C . PHE A 1 100 ? 4.067 -3.071 -24.015 1.00 80.31 100 PHE A C 1
ATOM 796 O O . PHE A 1 100 ? 5.288 -3.100 -23.873 1.00 80.31 100 PHE A O 1
ATOM 803 N N . ALA A 1 101 ? 3.356 -4.183 -24.227 1.00 73.31 101 ALA A N 1
ATOM 804 C CA . ALA A 1 101 ? 3.933 -5.528 -24.207 1.00 73.31 101 ALA A CA 1
ATOM 805 C C . ALA A 1 101 ? 5.110 -5.682 -25.188 1.00 73.31 101 ALA A C 1
ATOM 807 O O . ALA A 1 101 ? 6.079 -6.364 -24.877 1.00 73.31 101 ALA A O 1
ATOM 808 N N . GLY A 1 102 ? 5.072 -4.988 -26.333 1.00 71.19 102 GLY A N 1
ATOM 809 C CA . GLY A 1 102 ? 6.160 -4.984 -27.321 1.00 71.19 102 GLY A CA 1
ATOM 810 C C . GLY A 1 102 ? 7.445 -4.263 -26.884 1.00 71.19 102 GLY A C 1
ATOM 811 O O . GLY A 1 102 ? 8.477 -4.439 -27.522 1.00 71.19 102 GLY A O 1
ATOM 812 N N . PHE A 1 103 ? 7.398 -3.474 -25.807 1.00 70.75 103 PHE A N 1
ATOM 813 C CA . PHE A 1 103 ? 8.548 -2.774 -25.216 1.00 70.75 103 PHE A CA 1
ATOM 814 C C . PHE A 1 103 ? 8.924 -3.324 -23.833 1.00 70.75 103 PHE A C 1
ATOM 816 O O . PHE A 1 103 ? 9.875 -2.849 -23.213 1.00 70.75 103 PHE A O 1
ATOM 823 N N . ALA A 1 104 ? 8.157 -4.284 -23.312 1.00 64.94 104 ALA A N 1
ATOM 824 C CA . ALA A 1 104 ? 8.358 -4.838 -21.986 1.00 64.94 104 ALA A CA 1
ATOM 825 C C . ALA A 1 104 ? 9.358 -6.001 -22.024 1.00 64.94 104 ALA A C 1
ATOM 827 O O . ALA A 1 104 ? 9.289 -6.876 -22.881 1.00 64.94 104 ALA A O 1
ATOM 828 N N . ASN A 1 105 ? 10.241 -6.058 -21.024 1.00 64.44 105 ASN A N 1
ATOM 829 C CA . ASN A 1 105 ? 11.196 -7.162 -20.852 1.00 64.44 105 ASN A CA 1
ATOM 830 C C . ASN A 1 105 ? 10.526 -8.491 -20.442 1.00 64.44 105 ASN A C 1
ATOM 832 O O . ASN A 1 105 ? 11.179 -9.530 -20.428 1.00 64.44 105 ASN A O 1
ATOM 836 N N . HIS A 1 106 ? 9.231 -8.464 -20.103 1.00 64.31 106 HIS A N 1
ATOM 837 C CA . HIS A 1 106 ? 8.438 -9.640 -19.755 1.00 64.31 106 HIS A CA 1
ATOM 838 C C . HIS A 1 106 ? 7.148 -9.680 -20.585 1.00 64.31 106 HIS A C 1
ATOM 840 O O . HIS A 1 106 ? 6.454 -8.660 -20.648 1.00 64.31 106 HIS A O 1
ATOM 846 N N . PRO A 1 107 ? 6.794 -10.838 -21.174 1.00 65.25 107 PRO A N 1
ATOM 847 C CA . PRO A 1 107 ? 5.532 -10.991 -21.882 1.00 65.25 107 PRO A CA 1
ATOM 848 C C . PRO A 1 107 ? 4.353 -10.783 -20.926 1.00 65.25 107 PRO A C 1
ATOM 850 O O . PRO A 1 107 ? 4.346 -11.310 -19.814 1.00 65.25 107 PRO A O 1
ATOM 853 N N . ALA A 1 108 ? 3.360 -10.007 -21.361 1.00 67.88 108 ALA A N 1
ATOM 854 C CA . ALA A 1 108 ? 2.105 -9.849 -20.635 1.00 67.88 108 ALA A CA 1
ATOM 855 C C . ALA A 1 108 ? 1.242 -11.106 -20.829 1.00 67.88 108 ALA A C 1
ATOM 857 O O . ALA A 1 108 ? 0.984 -11.495 -21.969 1.00 67.88 108 ALA A O 1
ATOM 858 N N . ASP A 1 109 ? 0.794 -11.729 -19.736 1.00 74.94 109 ASP A N 1
ATOM 859 C CA . ASP A 1 109 ? -0.185 -12.818 -19.800 1.00 74.94 109 ASP A CA 1
ATOM 860 C C . ASP A 1 109 ? -1.602 -12.222 -19.938 1.00 74.94 109 ASP A C 1
ATOM 862 O O . ASP A 1 109 ? -2.052 -11.510 -19.036 1.00 74.94 109 ASP A O 1
ATOM 866 N N . PRO A 1 110 ? -2.344 -12.509 -21.025 1.00 74.38 110 PRO A N 1
ATOM 867 C CA . PRO A 1 110 ? -3.718 -12.036 -21.200 1.00 74.38 110 PRO A CA 1
ATOM 868 C C . PRO A 1 110 ? -4.693 -12.527 -20.117 1.00 74.38 110 PRO A C 1
ATOM 870 O O . PRO A 1 110 ? -5.771 -11.958 -19.948 1.00 74.38 110 PRO A O 1
ATOM 873 N N . LEU A 1 111 ? -4.351 -13.596 -19.393 1.00 78.69 111 LEU A N 1
ATOM 874 C CA . LEU A 1 111 ? -5.182 -14.141 -18.324 1.00 78.69 111 LEU A CA 1
ATOM 875 C C . LEU A 1 111 ? -4.928 -13.471 -16.964 1.00 78.69 111 LEU A C 1
ATOM 877 O O . LEU A 1 111 ? -5.741 -13.680 -16.063 1.00 78.69 111 LEU A O 1
ATOM 881 N N . GLU A 1 112 ? -3.901 -12.616 -16.809 1.00 71.38 112 GLU A N 1
ATOM 882 C CA . GLU A 1 112 ? -3.587 -11.911 -15.541 1.00 71.38 112 GLU A CA 1
ATOM 883 C C . GLU A 1 112 ? -4.793 -11.170 -14.950 1.00 71.38 112 GLU A C 1
ATOM 885 O O . GLU A 1 112 ? -4.956 -11.089 -13.729 1.00 71.38 112 GLU A O 1
ATOM 890 N N . ILE A 1 113 ? -5.694 -10.677 -15.804 1.00 73.75 113 ILE A N 1
ATOM 891 C CA . ILE A 1 113 ? -6.905 -9.974 -15.375 1.00 73.75 113 ILE A CA 1
ATOM 892 C C . ILE A 1 113 ? -7.893 -10.863 -14.597 1.00 73.75 113 ILE A C 1
ATOM 894 O O . ILE A 1 113 ? -8.702 -10.354 -13.825 1.00 73.75 113 ILE A O 1
ATOM 898 N N . LEU A 1 114 ? -7.850 -12.186 -14.764 1.00 75.06 114 LEU A N 1
ATOM 899 C CA . LEU A 1 114 ? -8.770 -13.107 -14.085 1.00 75.06 114 LEU A CA 1
ATOM 900 C C . LEU A 1 114 ? -8.337 -13.406 -12.649 1.00 75.06 114 LEU A C 1
ATOM 902 O O . LEU A 1 114 ? -9.176 -13.723 -11.808 1.00 75.06 114 LEU A O 1
ATOM 906 N N . TYR A 1 115 ? -7.041 -13.305 -12.359 1.00 76.31 115 TYR A N 1
ATOM 907 C CA . TYR A 1 115 ? -6.476 -13.745 -11.087 1.00 76.31 115 TYR A CA 1
ATOM 908 C C . TYR A 1 115 ? -5.742 -12.647 -10.308 1.00 76.31 115 TYR A C 1
ATOM 910 O O . TYR A 1 115 ? -5.246 -12.928 -9.216 1.00 76.31 115 TYR A O 1
ATOM 918 N N . PHE A 1 116 ? -5.771 -11.379 -10.749 1.00 72.44 116 PHE A N 1
ATOM 919 C CA . PHE A 1 116 ? -5.171 -10.264 -9.990 1.00 72.44 116 PHE A CA 1
ATOM 920 C C . PHE A 1 116 ? -5.733 -10.114 -8.562 1.00 72.44 116 PHE A C 1
ATOM 922 O O . PHE A 1 116 ? -5.084 -9.551 -7.682 1.00 72.44 116 PHE A O 1
ATOM 929 N N . SER A 1 117 ? -6.949 -10.619 -8.318 1.00 65.00 117 SER A N 1
ATOM 930 C CA . SER A 1 117 ? -7.577 -10.628 -6.989 1.00 65.00 117 SER A CA 1
ATOM 931 C C . SER A 1 117 ? -6.857 -11.547 -5.992 1.00 65.00 117 SER A C 1
ATOM 933 O O . SER A 1 117 ? -6.926 -11.313 -4.786 1.00 65.00 117 SER A O 1
ATOM 935 N N . VAL A 1 118 ? -6.166 -12.579 -6.488 1.00 65.38 118 VAL A N 1
ATOM 936 C CA . VAL A 1 118 ? -5.367 -13.531 -5.698 1.00 65.38 118 VAL A CA 1
ATOM 937 C C . VAL A 1 118 ? -3.878 -13.199 -5.797 1.00 65.38 118 VAL A C 1
ATOM 939 O O . VAL A 1 118 ? -3.163 -13.299 -4.804 1.00 65.38 118 VAL A O 1
ATOM 942 N N . GLN A 1 119 ? -3.422 -12.752 -6.969 1.00 67.19 119 GLN A N 1
ATOM 943 C CA . GLN A 1 119 ? -2.038 -12.372 -7.231 1.00 67.19 119 GLN A CA 1
ATOM 944 C C . GLN A 1 119 ? -1.966 -10.922 -7.736 1.00 67.19 119 GLN A C 1
ATOM 946 O O . GLN A 1 119 ? -2.017 -10.679 -8.941 1.00 67.19 119 GLN A O 1
ATOM 951 N N . PRO A 1 120 ? -1.860 -9.940 -6.825 1.00 67.44 120 PRO A N 1
ATOM 952 C CA . PRO A 1 120 ? -1.807 -8.526 -7.179 1.00 67.44 120 PRO A CA 1
ATOM 953 C C . PRO A 1 120 ? -0.673 -8.193 -8.156 1.00 67.44 120 PRO A C 1
ATOM 955 O O . PRO A 1 120 ? 0.461 -8.643 -7.981 1.00 67.44 120 PRO A O 1
ATOM 958 N N . ILE A 1 121 ? -0.948 -7.340 -9.145 1.00 68.81 121 ILE A N 1
ATOM 959 C CA . ILE A 1 121 ? 0.038 -6.978 -10.169 1.00 68.81 121 ILE A CA 1
ATOM 960 C C . ILE A 1 121 ? 1.046 -5.963 -9.605 1.00 68.81 121 ILE A C 1
ATOM 962 O O . ILE A 1 121 ? 0.678 -4.854 -9.188 1.00 68.81 121 ILE A O 1
ATOM 966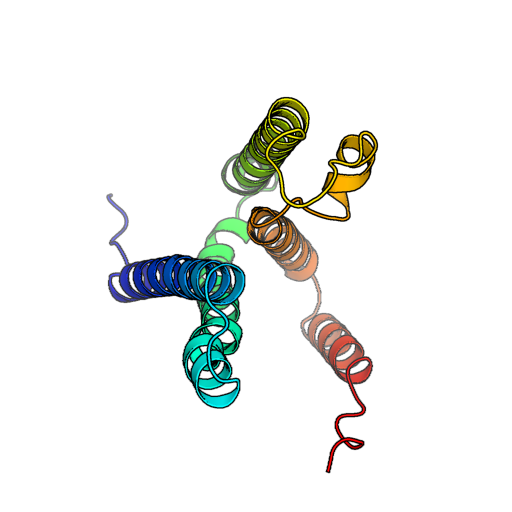 N N . ASN A 1 122 ? 2.340 -6.300 -9.670 1.00 72.94 122 ASN A N 1
ATOM 967 C CA . ASN A 1 122 ? 3.467 -5.455 -9.251 1.00 72.94 122 ASN A CA 1
ATOM 968 C C . ASN A 1 122 ? 3.280 -4.887 -7.831 1.00 72.94 122 ASN A C 1
ATOM 970 O O . ASN A 1 122 ? 3.141 -5.629 -6.871 1.00 72.94 122 ASN A O 1
ATOM 974 N N . VAL A 1 123 ? 3.280 -3.559 -7.680 1.00 72.62 123 VAL A N 1
ATOM 975 C CA . VAL A 1 123 ? 3.268 -2.845 -6.392 1.00 72.62 123 VAL A CA 1
ATOM 976 C C . VAL A 1 123 ? 1.904 -2.835 -5.687 1.00 72.62 123 VAL A C 1
ATOM 978 O O . VAL A 1 123 ? 1.817 -2.402 -4.539 1.00 72.62 123 VAL A O 1
ATOM 981 N N . THR A 1 124 ? 0.833 -3.311 -6.337 1.00 81.94 124 THR A N 1
ATOM 982 C CA . THR A 1 124 ? -0.534 -3.291 -5.772 1.00 81.94 124 THR A CA 1
ATOM 983 C C . THR A 1 124 ? -0.747 -4.297 -4.649 1.00 81.94 124 THR A C 1
ATOM 985 O O . THR A 1 124 ? -1.716 -4.171 -3.897 1.00 81.94 124 THR A O 1
ATOM 988 N N . TRP A 1 125 ? 0.179 -5.244 -4.475 1.00 80.44 125 TRP A N 1
ATOM 989 C CA . TRP A 1 125 ? 0.145 -6.209 -3.379 1.00 80.44 125 TRP A CA 1
ATOM 990 C C . TRP A 1 125 ? 0.007 -5.534 -2.017 1.00 80.44 125 TRP A C 1
ATOM 992 O O . TRP A 1 125 ? -0.639 -6.062 -1.117 1.00 80.44 125 TRP A O 1
ATOM 1002 N N . PHE A 1 126 ? 0.568 -4.333 -1.875 1.00 78.06 126 PHE A N 1
ATOM 1003 C CA . PHE A 1 126 ? 0.501 -3.580 -0.639 1.00 78.06 126 PHE A CA 1
ATOM 1004 C C . PHE A 1 126 ? -0.945 -3.180 -0.286 1.00 78.06 126 PHE A C 1
ATOM 1006 O O . PHE A 1 126 ? -1.371 -3.335 0.857 1.00 78.06 126 PHE A O 1
ATOM 1013 N N . LEU A 1 127 ? -1.732 -2.727 -1.270 1.00 84.50 127 LEU A N 1
ATOM 1014 C CA . LEU A 1 127 ? -3.152 -2.409 -1.072 1.00 84.50 127 LEU A CA 1
ATOM 1015 C C . LEU A 1 127 ? -3.956 -3.663 -0.732 1.00 84.50 127 LEU A C 1
ATOM 1017 O O . LEU A 1 127 ? -4.798 -3.627 0.161 1.00 84.50 127 LEU A O 1
ATOM 1021 N N . TRP A 1 128 ? -3.657 -4.775 -1.403 1.00 83.44 128 TRP A N 1
ATOM 1022 C CA . TRP A 1 128 ? -4.267 -6.068 -1.109 1.00 83.44 128 TRP A CA 1
ATOM 1023 C C . TRP A 1 128 ? -3.999 -6.510 0.336 1.00 83.44 128 TRP A C 1
ATOM 1025 O O . TRP A 1 128 ? -4.926 -6.853 1.069 1.00 83.44 128 TRP A O 1
ATOM 1035 N N . ALA A 1 129 ? -2.753 -6.397 0.795 1.00 82.94 129 ALA A N 1
ATOM 1036 C CA . ALA A 1 129 ? -2.376 -6.716 2.165 1.00 82.94 129 ALA A CA 1
ATOM 1037 C C . ALA A 1 129 ? -3.037 -5.782 3.193 1.00 82.94 129 ALA A C 1
ATOM 1039 O O . ALA A 1 129 ? -3.407 -6.232 4.275 1.00 82.94 129 ALA A O 1
ATOM 1040 N N . LEU A 1 130 ? -3.250 -4.501 2.865 1.00 85.88 130 LEU A N 1
ATOM 1041 C CA . LEU A 1 130 ? -4.040 -3.602 3.710 1.00 85.88 130 LEU A CA 1
ATOM 1042 C C . LEU A 1 130 ? -5.504 -4.024 3.794 1.00 85.88 130 LEU A C 1
ATOM 1044 O O . LEU A 1 130 ? -6.053 -4.048 4.892 1.00 85.88 130 LEU A O 1
ATOM 1048 N N . ILE A 1 131 ? -6.135 -4.357 2.667 1.00 88.12 131 ILE A N 1
ATOM 1049 C CA . ILE A 1 131 ? -7.522 -4.839 2.646 1.00 88.12 131 ILE A CA 1
ATOM 1050 C C . ILE A 1 131 ? -7.651 -6.057 3.565 1.00 88.12 131 ILE A C 1
ATOM 1052 O O . ILE A 1 131 ? -8.532 -6.078 4.427 1.00 88.12 131 ILE A O 1
ATOM 1056 N N . LEU A 1 132 ? -6.727 -7.017 3.450 1.00 85.81 132 LEU A N 1
ATOM 1057 C CA . LEU A 1 132 ? -6.688 -8.177 4.335 1.00 85.81 132 LEU A CA 1
ATOM 1058 C C . LEU A 1 132 ? -6.454 -7.801 5.794 1.00 85.81 132 LEU A C 1
ATOM 1060 O O . LEU A 1 132 ? -7.192 -8.271 6.651 1.00 85.81 132 LEU A O 1
ATOM 1064 N N . LEU A 1 133 ? -5.482 -6.940 6.096 1.00 85.31 133 LEU A N 1
ATOM 1065 C CA . LEU A 1 133 ? -5.216 -6.493 7.463 1.00 85.31 133 LEU A CA 1
ATOM 1066 C C . LEU A 1 133 ? -6.471 -5.879 8.094 1.00 85.31 133 LEU A C 1
ATOM 1068 O O . LEU A 1 133 ? -6.843 -6.240 9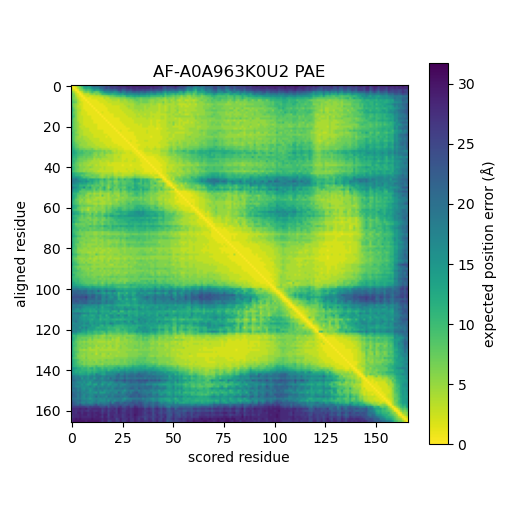.207 1.00 85.31 133 LEU A O 1
ATOM 1072 N N . TYR A 1 134 ? -7.148 -4.974 7.387 1.00 86.75 134 TYR A N 1
ATOM 1073 C CA . TYR A 1 134 ? -8.368 -4.335 7.875 1.00 86.75 134 TYR A CA 1
ATOM 1074 C C . TYR A 1 134 ? -9.522 -5.330 8.037 1.00 86.75 134 TYR A C 1
ATOM 1076 O O . TYR A 1 134 ? -10.253 -5.241 9.024 1.00 86.75 134 TYR A O 1
ATOM 1084 N N . ALA A 1 135 ? -9.674 -6.285 7.117 1.00 86.56 135 ALA A N 1
ATOM 1085 C CA . ALA A 1 135 ? -10.664 -7.351 7.231 1.00 86.56 135 ALA A CA 1
ATOM 1086 C C . ALA A 1 135 ? -10.381 -8.263 8.439 1.00 86.56 135 ALA A C 1
ATOM 1088 O O . ALA A 1 135 ? -11.278 -8.510 9.244 1.00 86.56 135 ALA A O 1
ATOM 1089 N N . LEU A 1 136 ? -9.127 -8.687 8.621 1.00 85.25 136 LEU A N 1
ATOM 1090 C CA . LEU A 1 136 ? -8.682 -9.523 9.737 1.00 85.25 136 LEU A CA 1
ATOM 1091 C C . LEU A 1 136 ? -8.853 -8.814 11.079 1.00 85.25 136 LEU A C 1
ATOM 1093 O O . LEU A 1 136 ? -9.430 -9.388 11.996 1.00 85.25 136 LEU A O 1
ATOM 1097 N N . LEU A 1 137 ? -8.423 -7.554 11.196 1.00 85.06 137 LEU A N 1
ATOM 1098 C CA . LEU A 1 137 ? -8.612 -6.763 12.416 1.00 85.06 137 LEU A CA 1
ATOM 1099 C C . LEU A 1 137 ? -10.092 -6.581 12.746 1.00 85.06 137 LEU A C 1
ATOM 1101 O O . LEU A 1 137 ? -10.472 -6.560 13.914 1.00 85.06 137 LEU A O 1
ATOM 1105 N N . ARG A 1 138 ? -10.937 -6.449 11.721 1.00 84.81 138 ARG A N 1
ATOM 1106 C CA . ARG A 1 138 ? -12.374 -6.288 11.903 1.00 84.81 138 ARG A CA 1
ATOM 1107 C C . ARG A 1 138 ? -13.044 -7.566 12.396 1.00 84.81 138 ARG A C 1
ATOM 1109 O O . ARG A 1 138 ? -13.818 -7.486 13.344 1.00 84.81 138 ARG A O 1
ATOM 1116 N N . VAL A 1 139 ? -12.741 -8.706 11.780 1.00 84.75 139 VAL A N 1
ATOM 1117 C CA . VAL A 1 139 ? -13.254 -10.024 12.189 1.00 84.75 139 VAL A CA 1
ATOM 1118 C C . VAL A 1 139 ? -12.705 -10.416 13.563 1.00 84.75 139 VAL A C 1
ATOM 1120 O O . VAL A 1 139 ? -13.442 -10.896 14.418 1.00 84.75 139 VAL A O 1
ATOM 1123 N N . GLY A 1 140 ? -11.422 -10.149 13.801 1.00 82.50 140 GLY A N 1
ATOM 1124 C CA . GLY A 1 140 ? -10.736 -10.458 15.049 1.00 82.50 140 GLY A CA 1
ATOM 1125 C C . GLY A 1 140 ? -11.142 -9.579 16.230 1.00 82.50 140 GLY A C 1
ATOM 1126 O O . GLY A 1 140 ? -10.863 -9.951 17.365 1.00 82.50 140 GLY A O 1
ATOM 1127 N N . ARG A 1 141 ? -11.814 -8.438 16.015 1.00 78.94 141 ARG A N 1
ATOM 1128 C CA . ARG A 1 141 ? -12.143 -7.505 17.108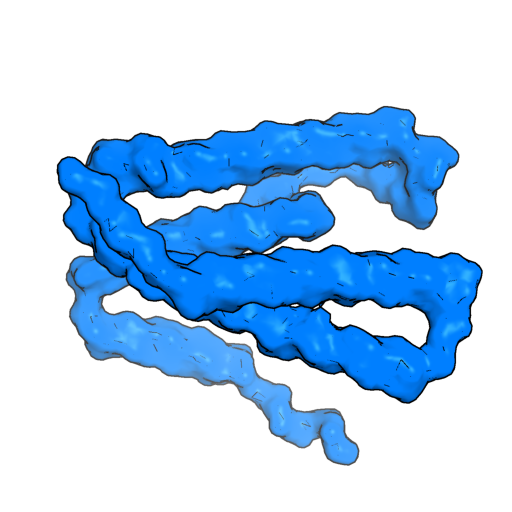 1.00 78.94 141 ARG A CA 1
ATOM 1129 C C . ARG A 1 141 ? -13.027 -8.142 18.188 1.00 78.94 141 ARG A C 1
ATOM 1131 O O . ARG A 1 141 ? -12.911 -7.775 19.351 1.00 78.94 141 ARG A O 1
ATOM 1138 N N . ASP A 1 142 ? -13.939 -9.024 17.776 1.00 77.38 142 ASP A N 1
ATOM 1139 C CA . ASP A 1 142 ? -14.933 -9.650 18.652 1.00 77.38 142 ASP A CA 1
ATOM 1140 C C . ASP A 1 142 ? -14.473 -11.059 19.097 1.00 77.38 142 ASP A C 1
ATOM 1142 O O . ASP A 1 142 ? -15.184 -11.752 19.824 1.00 77.38 142 ASP A O 1
ATOM 1146 N N . MET A 1 143 ? -13.275 -11.494 18.680 1.00 81.00 143 MET A N 1
ATOM 1147 C CA . MET A 1 143 ? -12.691 -12.776 19.078 1.00 81.00 143 MET A CA 1
ATOM 1148 C C . MET A 1 143 ? -12.023 -12.684 20.458 1.00 81.00 143 MET A C 1
ATOM 1150 O O . MET A 1 143 ? -11.400 -11.669 20.782 1.00 81.00 143 MET A O 1
ATOM 1154 N N . PRO A 1 144 ? -12.075 -13.752 21.275 1.00 80.88 144 PRO A N 1
ATOM 1155 C CA . PRO A 1 144 ? -11.355 -13.780 22.540 1.00 80.88 144 PRO A CA 1
ATOM 1156 C C . PRO A 1 144 ? -9.833 -13.712 22.293 1.00 80.88 144 PRO A C 1
ATOM 1158 O O . PRO A 1 144 ? -9.336 -14.378 21.379 1.00 80.88 144 PRO A O 1
ATOM 1161 N N . PRO A 1 145 ? -9.057 -12.985 23.124 1.00 77.06 145 PRO A N 1
ATOM 1162 C CA . PRO A 1 145 ? -7.610 -12.816 22.936 1.00 77.06 145 PRO A CA 1
ATOM 1163 C C . PRO A 1 145 ? -6.839 -14.136 22.851 1.00 77.06 145 PRO A C 1
ATOM 1165 O O . PRO A 1 145 ? -5.849 -14.228 22.133 1.00 77.06 145 PRO A O 1
ATOM 1168 N N . ALA A 1 146 ? -7.320 -15.173 23.543 1.00 74.00 146 ALA A N 1
ATOM 1169 C CA . ALA A 1 146 ? -6.749 -16.515 23.500 1.00 74.00 146 ALA A CA 1
ATOM 1170 C C . ALA A 1 146 ? -6.861 -17.166 22.111 1.00 74.00 146 ALA A C 1
ATOM 1172 O O . ALA A 1 146 ? -5.930 -17.839 21.681 1.00 74.00 146 ALA A O 1
ATOM 1173 N N . LEU A 1 147 ? -7.962 -16.936 21.388 1.00 76.81 147 LEU A N 1
ATOM 1174 C CA . LEU A 1 147 ? -8.136 -17.440 20.025 1.00 76.81 147 LEU A CA 1
ATOM 1175 C C . LEU A 1 147 ? -7.224 -16.692 19.051 1.00 76.81 147 LEU A C 1
ATOM 1177 O O . LEU A 1 147 ? -6.589 -17.318 18.211 1.00 76.81 147 LEU A O 1
ATOM 1181 N N . LEU A 1 148 ? -7.098 -15.370 19.201 1.00 75.00 148 LEU A N 1
ATOM 1182 C CA . LEU A 1 148 ? -6.148 -14.582 18.413 1.00 75.00 148 LEU A CA 1
ATOM 1183 C C . LEU A 1 148 ? -4.706 -15.035 18.659 1.00 75.00 148 LEU A C 1
ATOM 1185 O O . LEU A 1 148 ? -3.970 -15.237 17.700 1.00 75.00 148 LEU A O 1
ATOM 1189 N N . ALA A 1 149 ? -4.326 -15.252 19.922 1.00 74.19 149 ALA A N 1
ATOM 1190 C CA . ALA A 1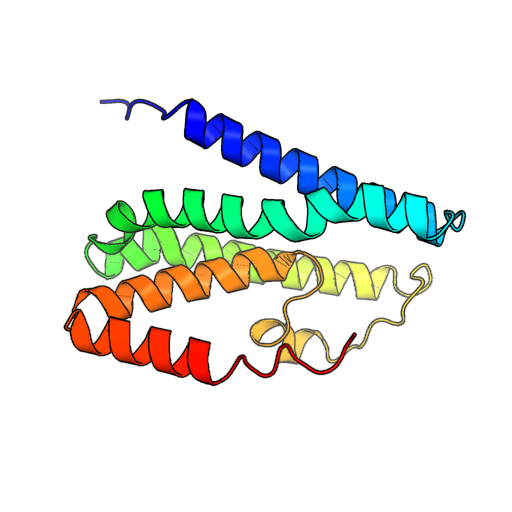 149 ? -3.010 -15.763 20.294 1.00 74.19 149 ALA A CA 1
ATOM 1191 C C . ALA A 1 149 ? -2.767 -17.183 19.760 1.00 74.19 149 ALA A C 1
ATOM 1193 O O . ALA A 1 149 ? -1.673 -17.482 19.297 1.00 74.19 149 ALA A O 1
ATOM 1194 N N . ALA A 1 150 ? -3.781 -18.050 19.773 1.00 75.81 150 ALA A N 1
ATOM 1195 C CA . ALA A 1 150 ? -3.684 -19.390 19.204 1.00 75.81 150 ALA A CA 1
ATOM 1196 C C . ALA A 1 150 ? -3.535 -19.359 17.674 1.00 75.81 150 ALA A C 1
ATOM 1198 O O . ALA A 1 150 ? -2.745 -20.123 17.123 1.00 75.81 150 ALA A O 1
ATOM 1199 N N . LEU A 1 151 ? -4.244 -18.462 16.981 1.00 75.81 151 LEU A N 1
ATOM 1200 C CA . LEU A 1 151 ? -4.140 -18.283 15.528 1.00 75.81 151 LEU A CA 1
ATOM 1201 C C . LEU A 1 151 ? -2.780 -17.708 15.116 1.00 75.81 151 LEU A C 1
ATOM 1203 O O . LEU A 1 151 ? -2.169 -18.190 14.168 1.00 75.81 151 LEU A O 1
ATOM 1207 N N . THR A 1 152 ? -2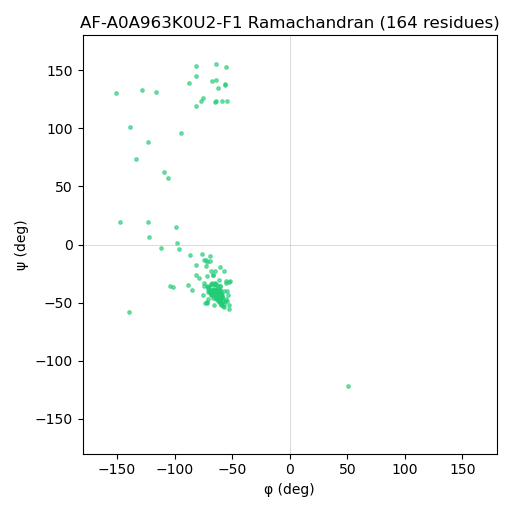.265 -16.713 15.841 1.00 74.00 152 THR A N 1
ATOM 1208 C CA . THR A 1 152 ? -0.929 -16.169 15.564 1.00 74.00 152 THR A CA 1
ATOM 1209 C C . THR A 1 152 ? 0.171 -17.165 15.913 1.00 74.00 152 THR A C 1
ATOM 1211 O O . THR A 1 152 ? 1.116 -17.302 15.142 1.00 74.00 152 THR A O 1
ATOM 1214 N N . ALA A 1 153 ? 0.039 -17.904 17.019 1.00 74.25 153 ALA A N 1
ATOM 1215 C CA . ALA A 1 153 ? 0.985 -18.949 17.403 1.00 74.25 153 ALA A CA 1
ATOM 1216 C C . ALA A 1 153 ? 0.993 -20.120 16.411 1.00 74.25 153 ALA A C 1
ATOM 1218 O O . ALA A 1 153 ? 2.061 -20.623 16.081 1.00 74.25 153 ALA A O 1
ATOM 1219 N N . SER A 1 154 ? -0.168 -20.534 15.898 1.00 71.25 154 SER A N 1
ATOM 1220 C CA . SER A 1 154 ? -0.256 -21.597 14.886 1.00 71.25 154 SER A CA 1
ATOM 1221 C C . SER A 1 154 ? 0.313 -21.159 13.536 1.00 71.25 154 SER A C 1
ATOM 1223 O O . SER A 1 154 ? 1.074 -21.913 12.938 1.00 71.25 154 SER A O 1
ATOM 1225 N N . LEU A 1 155 ? 0.047 -19.925 13.096 1.00 70.88 155 LEU A N 1
ATOM 1226 C CA . LEU A 1 155 ? 0.691 -19.351 11.908 1.00 70.88 155 LEU A CA 1
ATOM 1227 C C . LEU A 1 155 ? 2.217 -19.254 12.072 1.00 70.88 155 LEU A C 1
ATOM 1229 O O . LEU A 1 155 ? 2.953 -19.652 11.172 1.00 70.88 155 LEU A O 1
ATOM 1233 N N . ALA A 1 156 ? 2.703 -18.799 13.230 1.00 70.06 156 ALA A N 1
ATOM 1234 C CA . ALA A 1 156 ? 4.136 -18.741 13.525 1.00 70.06 156 ALA A CA 1
ATOM 1235 C C . ALA A 1 156 ? 4.783 -20.137 13.601 1.00 70.06 156 ALA A C 1
ATOM 1237 O O . ALA A 1 156 ? 5.924 -20.316 13.182 1.00 70.06 156 ALA A O 1
ATOM 1238 N N . ALA A 1 157 ? 4.048 -21.141 14.087 1.00 67.00 157 ALA A N 1
ATOM 1239 C CA . ALA A 1 157 ? 4.506 -22.526 14.138 1.00 67.00 157 ALA A CA 1
ATOM 1240 C C . ALA A 1 157 ? 4.568 -23.185 12.750 1.00 67.00 157 ALA A C 1
ATOM 1242 O O . ALA A 1 157 ? 5.389 -24.071 12.539 1.00 67.00 157 ALA A O 1
ATOM 1243 N N . THR A 1 158 ? 3.749 -22.744 11.786 1.00 63.94 158 THR A N 1
ATOM 1244 C CA . THR A 1 158 ? 3.865 -23.199 10.387 1.00 63.94 158 THR A CA 1
ATOM 1245 C C . THR A 1 158 ? 5.051 -22.583 9.640 1.00 63.94 158 THR A C 1
ATOM 1247 O O . THR A 1 158 ? 5.420 -23.074 8.577 1.00 63.94 158 THR A O 1
ATOM 1250 N N . THR A 1 159 ? 5.678 -21.541 10.196 1.00 55.12 159 THR A N 1
ATOM 1251 C CA . THR A 1 159 ? 6.875 -20.900 9.643 1.00 55.12 159 THR A CA 1
ATOM 1252 C C . THR A 1 159 ? 8.136 -21.249 10.435 1.00 55.12 159 THR A C 1
ATOM 1254 O O . THR A 1 159 ? 8.784 -20.328 10.906 1.00 55.12 159 THR A O 1
ATOM 1257 N N . LEU A 1 160 ? 8.506 -22.528 10.594 1.00 42.84 160 LEU A N 1
ATOM 1258 C CA . LEU A 1 160 ? 9.893 -22.964 10.885 1.00 42.84 160 LEU A CA 1
ATOM 1259 C C . LEU A 1 160 ? 10.115 -24.380 10.307 1.00 42.84 160 LEU A C 1
ATOM 1261 O O . LEU A 1 160 ? 9.260 -25.244 10.503 1.00 42.84 160 LEU A O 1
ATOM 1265 N N . PRO A 1 161 ? 11.206 -24.606 9.545 1.00 40.75 161 PRO A N 1
ATOM 1266 C CA . PRO A 1 161 ? 12.561 -24.611 10.108 1.00 40.75 161 PRO A CA 1
ATOM 1267 C C . PRO A 1 161 ? 13.460 -23.499 9.543 1.00 40.75 161 PRO A C 1
ATOM 1269 O O . PRO A 1 161 ? 13.579 -23.334 8.329 1.00 40.75 161 PRO A O 1
ATOM 1272 N N . ILE A 1 162 ? 14.127 -22.764 10.435 1.00 48.22 162 ILE A N 1
ATOM 1273 C CA . ILE A 1 162 ? 15.215 -21.814 10.138 1.00 48.22 162 ILE A CA 1
ATOM 1274 C C . ILE A 1 162 ? 16.504 -22.455 10.670 1.00 48.22 162 ILE A C 1
ATOM 1276 O O . ILE A 1 162 ? 17.127 -21.964 11.608 1.00 48.22 162 ILE A O 1
ATOM 1280 N N . ASP A 1 163 ? 16.873 -23.609 10.111 1.00 42.16 163 ASP A N 1
ATOM 1281 C CA . ASP A 1 163 ? 18.026 -24.370 10.608 1.00 42.16 163 ASP A CA 1
ATOM 1282 C C . ASP A 1 163 ? 18.792 -25.161 9.524 1.00 42.16 163 ASP A C 1
ATOM 1284 O O . ASP A 1 163 ? 19.596 -26.035 9.840 1.00 42.16 163 ASP A O 1
ATOM 1288 N N . HIS A 1 164 ? 18.647 -24.825 8.232 1.00 38.34 164 HIS A N 1
ATOM 1289 C CA . HIS A 1 164 ? 19.366 -25.525 7.143 1.00 38.34 164 HIS A CA 1
ATOM 1290 C C . HIS A 1 164 ? 20.243 -24.669 6.212 1.00 38.34 164 HIS A C 1
ATOM 1292 O O . HIS A 1 164 ? 20.630 -25.144 5.149 1.00 38.34 164 HIS A O 1
ATOM 1298 N N . TYR A 1 165 ? 20.645 -23.461 6.618 1.00 36.62 165 TYR A N 1
ATOM 1299 C CA . TYR A 1 165 ? 21.699 -22.713 5.913 1.00 36.62 165 TYR A CA 1
ATOM 1300 C C . TYR A 1 165 ? 22.725 -22.145 6.903 1.00 36.62 165 TYR A C 1
ATOM 1302 O O . TYR A 1 165 ? 22.738 -20.949 7.191 1.00 36.62 165 TYR A O 1
ATOM 1310 N N . ALA A 1 166 ? 23.549 -23.046 7.438 1.00 35.28 166 ALA A N 1
ATOM 1311 C CA . ALA A 1 166 ? 24.883 -22.767 7.962 1.00 35.28 166 ALA A CA 1
ATOM 1312 C C . ALA A 1 166 ? 25.898 -23.509 7.085 1.00 35.28 166 ALA A C 1
ATOM 1314 O O . ALA A 1 166 ? 25.545 -24.620 6.621 1.00 35.28 166 ALA A O 1
#

Mean predicted aligned error: 9.93 Å

Radius of gyration: 19.37 Å; Cα contacts (8 Å, |Δi|>4): 80; chains: 1; bounding box: 50×46×51 Å

Foldseek 3Di:
DPDDDDVVLVVLVVVLVVLVVQLVVLVVCCVVPNDDPVVSCVSCVCSPPRNQVSVCVSLVVVLVVLLPDDPVSSCVVPQVVLVVCLLVVQVVVLVVCVVCQVVDPDHRDPCCNVCCLPVPDDPSVSSSVSNVVSVCCNVCVPPDVVVVVVVVVVVVVVPDDPPPDD